Protein AF-A0A7Y2IRY9-F1 (afdb_monomer_lite)

Secondary structure (DSSP, 8-state):
----------------PPPHHHHHHHHHHHHHHHHHHHHHHTTSPPPPPPSS---TTTT--HHHHHHHHHHHHHHHHHHHHHHHHHHHHHHTS------S-HHHHHHHHHHHHTTGGGGGSHHHHHHHHHHHHHHHHHHHHHHHHHHH-

Structure (mmCIF, N/CA/C/O backbone):
data_AF-A0A7Y2IRY9-F1
#
_entry.id   AF-A0A7Y2IRY9-F1
#
loop_
_atom_site.group_PDB
_atom_site.id
_atom_site.type_symbol
_atom_site.label_atom_id
_atom_site.label_alt_id
_atom_site.label_comp_id
_atom_site.label_asym_id
_atom_site.label_entity_id
_atom_site.label_seq_id
_atom_site.pdbx_PDB_ins_code
_atom_site.Cartn_x
_atom_site.Cartn_y
_atom_site.Cartn_z
_atom_site.occupancy
_atom_site.B_iso_or_equiv
_atom_site.auth_seq_id
_atom_site.auth_comp_id
_atom_site.auth_asym_id
_atom_site.auth_atom_id
_atom_site.pdbx_PDB_model_num
ATOM 1 N N . MET A 1 1 ? -59.649 29.725 22.202 1.00 44.00 1 MET A N 1
ATOM 2 C CA . MET A 1 1 ? -59.364 28.558 21.344 1.00 44.00 1 MET A CA 1
ATOM 3 C C . MET A 1 1 ? -58.010 28.796 20.713 1.00 44.00 1 MET A C 1
ATOM 5 O O . MET A 1 1 ? -57.909 29.580 19.783 1.00 44.00 1 MET A O 1
ATOM 9 N N . ALA A 1 2 ? -56.967 28.257 21.330 1.00 51.12 2 ALA A N 1
ATOM 10 C CA . ALA A 1 2 ? -55.586 28.440 20.917 1.00 51.12 2 ALA A CA 1
ATOM 11 C C . ALA A 1 2 ? -54.955 27.057 20.745 1.00 51.12 2 ALA A C 1
ATOM 13 O O . ALA A 1 2 ? -55.310 26.145 21.485 1.00 51.12 2 ALA A O 1
ATOM 14 N N . GLN A 1 3 ? -53.992 26.989 19.825 1.00 51.50 3 GLN A N 1
ATOM 15 C CA . GLN A 1 3 ? -53.014 25.916 19.625 1.00 51.50 3 GLN A CA 1
ATOM 16 C C . GLN A 1 3 ? -53.454 24.750 18.731 1.00 51.50 3 GLN A C 1
ATOM 18 O O . GLN A 1 3 ? -53.983 23.736 19.168 1.00 51.50 3 GLN A O 1
ATOM 23 N N . SER A 1 4 ? -53.146 24.891 17.447 1.00 47.34 4 SER A N 1
ATOM 24 C CA . SER A 1 4 ? -52.626 23.804 16.602 1.00 47.34 4 SER A CA 1
ATOM 25 C C . SER A 1 4 ? -51.968 24.435 15.374 1.00 47.34 4 SER A C 1
ATOM 27 O O . SER A 1 4 ? -52.315 24.156 14.234 1.00 47.34 4 SER A O 1
ATOM 29 N N . THR A 1 5 ? -51.047 25.372 15.616 1.00 51.59 5 THR A N 1
ATOM 30 C CA . THR A 1 5 ? -50.166 25.861 14.558 1.00 51.59 5 THR A CA 1
ATOM 31 C C . THR A 1 5 ? -49.131 24.776 14.311 1.00 51.59 5 THR A C 1
ATOM 33 O O . THR A 1 5 ? -48.429 24.353 15.226 1.00 51.59 5 THR A O 1
ATOM 36 N N . GLU A 1 6 ? -49.119 24.297 13.080 1.00 51.19 6 GLU A N 1
ATOM 37 C CA . GLU A 1 6 ? -48.229 23.297 12.523 1.00 51.19 6 GLU A CA 1
ATOM 38 C C . GLU A 1 6 ? -46.756 23.669 12.750 1.00 51.19 6 GLU A C 1
ATOM 40 O O . GLU A 1 6 ? -46.162 24.413 11.977 1.00 51.19 6 GLU A O 1
ATOM 45 N N . GLU A 1 7 ? -46.119 23.101 13.772 1.00 51.09 7 GLU A N 1
ATOM 46 C CA . GLU A 1 7 ? -44.672 22.885 13.732 1.00 51.09 7 GLU A CA 1
ATOM 47 C C . GLU A 1 7 ? -44.416 21.610 12.919 1.00 51.09 7 GLU A C 1
ATOM 49 O O . GLU A 1 7 ? -44.086 20.542 13.434 1.00 51.09 7 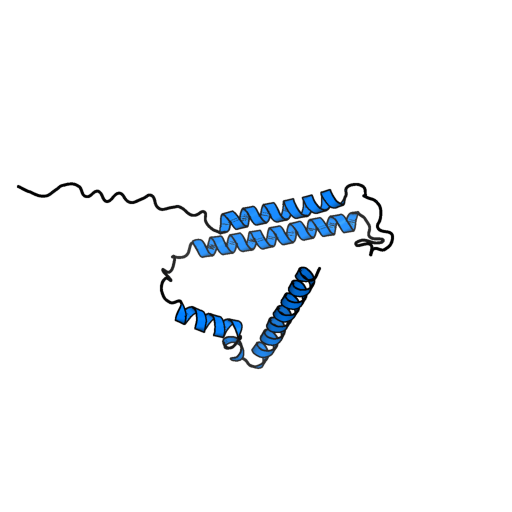GLU A O 1
ATOM 54 N N . GLN A 1 8 ? -44.600 21.718 11.600 1.00 52.38 8 GLN A N 1
ATOM 55 C CA . GLN A 1 8 ? -43.883 20.856 10.671 1.00 52.38 8 GLN A CA 1
ATOM 56 C C . GLN A 1 8 ? -42.406 21.219 10.808 1.00 52.38 8 GLN A C 1
ATOM 58 O O . GLN A 1 8 ? -41.909 22.145 10.170 1.00 52.38 8 GLN A O 1
ATOM 63 N N . ALA A 1 9 ? -41.712 20.522 11.706 1.00 52.84 9 ALA A N 1
ATOM 64 C CA . ALA A 1 9 ? -40.266 20.544 11.768 1.00 52.84 9 ALA A CA 1
ATOM 65 C C . ALA A 1 9 ? -39.744 20.126 10.388 1.00 52.84 9 ALA A C 1
ATOM 67 O O . ALA A 1 9 ? -39.812 18.955 10.018 1.00 52.84 9 ALA A O 1
ATOM 68 N N . THR A 1 10 ? -39.281 21.104 9.611 1.00 52.53 10 THR A N 1
ATOM 69 C CA . THR A 1 10 ? -38.596 20.910 8.337 1.00 52.53 10 THR A CA 1
ATOM 70 C C . THR A 1 10 ? -37.376 20.031 8.589 1.00 52.53 10 THR A C 1
ATOM 72 O O . THR A 1 10 ? -36.308 20.512 8.970 1.00 52.53 10 THR A O 1
ATOM 75 N N . GLU A 1 11 ? -37.548 18.720 8.435 1.00 58.38 11 GLU A N 1
ATOM 76 C CA . GLU A 1 11 ? -36.473 17.744 8.491 1.00 58.38 11 GLU A CA 1
ATOM 77 C C . GLU A 1 11 ? -35.546 18.042 7.310 1.00 58.38 11 GLU A C 1
ATOM 79 O O . GLU A 1 11 ? -35.853 17.752 6.152 1.00 58.38 11 GLU A O 1
ATOM 84 N N . ALA A 1 12 ? -34.438 18.733 7.593 1.00 61.50 12 ALA A N 1
ATOM 85 C CA . ALA A 1 12 ? -33.426 19.034 6.595 1.00 61.50 12 ALA A CA 1
ATOM 86 C C . ALA A 1 12 ? -33.027 17.724 5.892 1.00 61.50 12 ALA A C 1
ATOM 88 O O . ALA A 1 12 ? -32.789 16.723 6.577 1.00 61.50 12 ALA A O 1
ATOM 89 N N . PRO A 1 13 ? -32.956 17.692 4.549 1.00 54.50 13 PRO A N 1
ATOM 90 C CA . PRO A 1 13 ? -32.742 16.452 3.819 1.00 54.50 13 PRO A CA 1
ATOM 91 C C . PRO A 1 13 ? -31.456 15.785 4.306 1.00 54.50 13 PRO A C 1
ATOM 93 O O . PRO A 1 13 ? -30.372 16.371 4.241 1.00 54.50 13 PRO A O 1
ATOM 96 N N . ALA A 1 14 ? -31.580 14.558 4.816 1.00 62.72 14 ALA A N 1
ATOM 97 C CA . ALA A 1 14 ? -30.445 13.784 5.292 1.00 62.72 14 ALA A CA 1
ATOM 98 C C . ALA A 1 14 ? -29.394 13.682 4.176 1.00 62.72 14 ALA A C 1
ATOM 100 O O . ALA A 1 14 ? -29.638 13.088 3.122 1.00 62.72 14 ALA A O 1
ATOM 101 N N . VAL A 1 15 ? -28.219 14.278 4.399 1.00 61.56 15 VAL A N 1
ATOM 102 C CA . VAL A 1 15 ? -27.115 14.280 3.434 1.00 61.56 15 VAL A CA 1
ATOM 103 C C . VAL A 1 15 ? -26.660 12.837 3.209 1.00 61.56 15 VAL A C 1
ATOM 105 O O . VAL A 1 15 ? -25.962 12.249 4.040 1.00 61.56 15 VAL A O 1
ATOM 108 N N . ARG A 1 16 ? -27.061 12.245 2.079 1.00 65.25 16 ARG A N 1
ATOM 109 C CA . ARG A 1 16 ? -26.649 10.896 1.676 1.00 65.25 16 ARG A CA 1
ATOM 110 C C . ARG A 1 16 ? -25.185 10.931 1.253 1.00 65.25 16 ARG A C 1
ATOM 112 O O . ARG A 1 16 ? -24.862 11.287 0.124 1.00 65.25 16 ARG A O 1
ATOM 119 N N . ARG A 1 17 ? -24.283 10.574 2.167 1.00 65.88 17 ARG A N 1
ATOM 120 C CA . ARG A 1 17 ? -22.874 10.362 1.818 1.00 65.88 17 ARG A CA 1
ATOM 121 C C . ARG A 1 17 ? -22.770 9.101 0.953 1.00 65.88 17 ARG A C 1
ATOM 123 O O . ARG A 1 17 ? -23.376 8.091 1.324 1.00 65.88 17 ARG A O 1
ATOM 130 N N . PRO A 1 18 ? -22.036 9.130 -0.173 1.00 69.75 18 PRO A N 1
ATOM 131 C CA . PRO A 1 18 ? -21.820 7.927 -0.959 1.00 69.75 18 PRO A CA 1
ATOM 132 C C . PRO A 1 18 ? -21.123 6.877 -0.082 1.00 69.75 18 PRO A C 1
ATOM 134 O O . PRO A 1 18 ? -20.240 7.217 0.715 1.00 69.75 18 PRO A O 1
ATOM 137 N N . PRO A 1 19 ? -21.533 5.608 -0.168 1.00 80.31 19 PRO A N 1
ATOM 138 C CA . PRO A 1 19 ? -20.974 4.574 0.682 1.00 80.31 19 PRO A CA 1
ATOM 139 C C . PRO A 1 19 ? -19.528 4.268 0.267 1.00 80.31 19 PRO A C 1
ATOM 141 O O . PRO A 1 19 ? -19.205 4.213 -0.912 1.00 80.31 19 PRO A O 1
ATOM 144 N N . ILE A 1 20 ? -18.641 4.031 1.236 1.00 84.00 20 ILE A N 1
ATOM 145 C CA . ILE A 1 20 ? -17.185 3.884 1.017 1.00 84.00 20 ILE A CA 1
ATOM 146 C C . ILE A 1 20 ? -16.840 2.845 -0.065 1.00 84.00 20 ILE A C 1
ATOM 148 O O . ILE A 1 20 ? -15.874 3.019 -0.806 1.00 84.00 20 ILE A O 1
ATOM 152 N N . TYR A 1 21 ? -17.646 1.791 -0.215 1.00 84.88 21 TYR A N 1
ATOM 153 C CA . TYR A 1 21 ? -17.415 0.778 -1.242 1.00 84.88 21 TYR A CA 1
ATOM 154 C C . TYR A 1 21 ? -17.485 1.337 -2.672 1.00 84.88 21 TYR A C 1
ATOM 156 O O . TYR A 1 21 ? -16.752 0.847 -3.523 1.00 84.88 21 TYR A O 1
ATOM 164 N N . THR A 1 22 ? -18.301 2.363 -2.961 1.00 86.38 22 THR A N 1
ATOM 165 C CA . THR A 1 22 ? -18.357 2.939 -4.316 1.00 86.38 22 THR A CA 1
ATOM 166 C C . THR A 1 22 ? -17.054 3.641 -4.655 1.00 86.38 22 THR A C 1
ATOM 168 O O . THR A 1 22 ? -16.542 3.472 -5.755 1.00 86.38 22 THR A O 1
ATOM 171 N N . ALA A 1 23 ? -16.477 4.376 -3.701 1.00 89.81 23 ALA A N 1
ATOM 172 C CA . ALA A 1 23 ? -15.172 5.005 -3.882 1.00 89.81 23 ALA A CA 1
ATOM 173 C C . ALA A 1 23 ? -14.068 3.957 -4.108 1.00 89.81 23 ALA A C 1
ATOM 175 O O . ALA A 1 23 ? -13.236 4.125 -4.993 1.00 89.81 23 ALA A O 1
ATOM 176 N N . LEU A 1 24 ? -14.101 2.843 -3.367 1.00 90.19 24 LEU A N 1
ATOM 177 C CA . LEU A 1 24 ? -13.148 1.742 -3.539 1.00 90.19 24 LEU A CA 1
ATOM 178 C C . LEU A 1 24 ? -13.299 1.028 -4.892 1.00 90.19 24 LEU A C 1
ATOM 180 O O . LEU A 1 24 ? -12.301 0.642 -5.490 1.00 90.19 24 LEU A O 1
ATOM 184 N N . MET A 1 25 ? -14.521 0.885 -5.407 1.00 89.44 25 MET A N 1
ATOM 185 C CA . MET A 1 25 ? -14.760 0.334 -6.747 1.00 89.44 25 MET A CA 1
ATOM 186 C C . MET A 1 25 ? -14.167 1.224 -7.844 1.00 89.44 25 MET A C 1
ATOM 188 O O . MET A 1 25 ? -13.505 0.721 -8.751 1.00 89.44 25 MET A O 1
ATOM 192 N N . TRP A 1 26 ? -14.354 2.543 -7.739 1.00 92.25 26 TRP A N 1
ATOM 193 C CA . TRP A 1 26 ? -13.711 3.495 -8.645 1.00 92.25 26 TRP A CA 1
ATOM 194 C C . TRP A 1 26 ? -12.192 3.433 -8.535 1.00 92.25 26 TRP A C 1
ATOM 196 O O . TRP A 1 26 ? -11.513 3.401 -9.555 1.00 92.25 26 TRP A O 1
ATOM 206 N N . LEU A 1 27 ? -11.663 3.339 -7.314 1.00 93.06 27 LEU A N 1
ATOM 207 C CA . LEU A 1 27 ? -10.232 3.191 -7.076 1.00 93.06 27 LEU A CA 1
ATOM 208 C C . LEU A 1 27 ? -9.668 1.920 -7.727 1.00 93.06 27 LEU A C 1
ATOM 210 O O . LEU A 1 27 ? -8.605 1.994 -8.329 1.00 93.06 27 LEU A O 1
ATOM 214 N N . ALA A 1 28 ? -10.377 0.789 -7.668 1.00 92.12 28 ALA A N 1
ATOM 215 C CA . ALA A 1 28 ? -9.953 -0.453 -8.321 1.00 92.12 28 ALA A CA 1
ATOM 216 C C . ALA A 1 28 ? -9.884 -0.311 -9.851 1.00 92.12 28 ALA A C 1
ATOM 218 O O . ALA A 1 28 ? -8.928 -0.760 -10.482 1.00 92.12 28 ALA A O 1
ATOM 219 N N . GLY A 1 29 ? -10.884 0.333 -10.461 1.00 91.12 29 GLY A N 1
ATOM 220 C CA . GLY A 1 29 ? -10.871 0.606 -11.900 1.00 91.12 29 GLY A CA 1
ATOM 221 C C . GLY A 1 29 ? -9.748 1.571 -12.291 1.00 91.12 29 GLY A C 1
ATOM 222 O O . GLY A 1 29 ? -8.992 1.305 -13.226 1.00 91.12 29 GLY A O 1
ATOM 223 N N . LEU A 1 30 ? -9.601 2.661 -11.534 1.00 94.44 30 LEU A N 1
ATOM 224 C CA . LEU A 1 30 ? -8.569 3.674 -11.751 1.00 94.44 30 LEU A CA 1
ATOM 225 C C . LEU A 1 30 ? -7.161 3.128 -11.535 1.00 94.44 30 LEU A C 1
ATOM 227 O O . LEU A 1 30 ? -6.261 3.520 -12.266 1.00 94.44 30 LEU A O 1
ATOM 231 N N . SER A 1 31 ? -6.951 2.218 -10.584 1.00 90.25 31 SER A N 1
ATOM 232 C CA . SER A 1 31 ? -5.636 1.620 -10.364 1.00 90.25 31 SER A CA 1
ATOM 233 C C . SER A 1 31 ? -5.215 0.766 -11.555 1.00 90.25 31 SER A C 1
ATOM 235 O O . SER A 1 31 ? -4.091 0.897 -12.021 1.00 90.25 31 SER A O 1
ATOM 237 N N . VAL A 1 32 ? -6.121 -0.055 -12.100 1.00 94.06 32 VAL A N 1
ATOM 238 C CA . VAL A 1 32 ? -5.838 -0.869 -13.296 1.00 94.06 32 VAL A CA 1
ATOM 239 C C . VAL A 1 32 ? -5.540 0.035 -14.489 1.00 94.06 32 VAL A C 1
ATOM 241 O O . VAL A 1 32 ? -4.507 -0.119 -15.141 1.00 94.06 32 VAL A O 1
ATOM 244 N N . ALA A 1 33 ? -6.428 0.997 -14.758 1.00 93.56 33 ALA A N 1
ATOM 245 C CA . ALA A 1 33 ? -6.283 1.901 -15.891 1.00 93.56 33 ALA A CA 1
ATOM 246 C C . ALA A 1 33 ? -5.022 2.763 -15.759 1.00 93.56 33 ALA A C 1
ATOM 248 O O . ALA A 1 33 ? -4.273 2.897 -16.719 1.00 93.56 33 ALA A O 1
ATOM 249 N N . GLY A 1 34 ? -4.751 3.286 -14.563 1.00 92.62 34 GLY A N 1
ATOM 250 C CA . GLY A 1 34 ? -3.575 4.090 -14.252 1.00 92.62 34 GLY A CA 1
ATOM 251 C C . GLY A 1 34 ? -2.275 3.310 -14.416 1.00 92.62 34 GLY A C 1
ATOM 252 O O . GLY A 1 34 ? -1.355 3.807 -15.057 1.00 92.62 34 GLY A O 1
ATOM 253 N N . THR A 1 35 ? -2.195 2.070 -13.922 1.00 91.62 35 THR A N 1
ATOM 254 C CA . THR A 1 35 ? -1.004 1.226 -14.110 1.00 91.62 35 THR A CA 1
ATOM 255 C C . THR A 1 35 ? -0.733 0.952 -15.589 1.00 91.62 35 THR A C 1
ATOM 257 O O . THR A 1 35 ? 0.404 1.092 -16.036 1.00 91.62 35 THR A O 1
ATOM 260 N N . LEU A 1 36 ? -1.763 0.602 -16.366 1.00 92.94 36 LEU A N 1
ATOM 261 C CA . LEU A 1 36 ? -1.605 0.357 -17.802 1.00 92.94 36 LEU A CA 1
ATOM 262 C C . LEU A 1 36 ? -1.292 1.641 -18.578 1.00 92.94 36 LEU A C 1
ATOM 264 O O . LEU A 1 36 ? -0.487 1.611 -19.503 1.00 92.94 36 LEU A O 1
ATOM 268 N N . PHE A 1 37 ? -1.883 2.769 -18.183 1.00 92.06 37 PHE A N 1
ATOM 269 C CA . PHE A 1 37 ? -1.619 4.074 -18.778 1.00 92.06 37 PHE A CA 1
ATOM 270 C C . PHE A 1 37 ? -0.180 4.532 -18.532 1.00 92.06 37 PHE A C 1
ATOM 272 O O . PHE A 1 37 ? 0.482 4.970 -19.464 1.00 92.06 37 PHE A O 1
ATOM 279 N N . LEU A 1 38 ? 0.333 4.380 -17.308 1.00 89.88 38 LEU A N 1
ATOM 280 C CA . LEU A 1 38 ? 1.726 4.692 -16.978 1.00 89.88 38 LEU A CA 1
ATOM 281 C C . LEU A 1 38 ? 2.703 3.777 -17.715 1.00 89.88 38 LEU A C 1
ATOM 283 O O . LEU A 1 38 ? 3.734 4.243 -18.193 1.00 89.88 38 LEU A O 1
ATOM 287 N N . TRP A 1 39 ? 2.374 2.489 -17.846 1.00 88.50 39 TRP A N 1
ATOM 288 C CA . TRP A 1 39 ? 3.157 1.577 -18.674 1.00 88.50 39 TRP A CA 1
ATOM 289 C C . TRP A 1 39 ? 3.180 2.025 -20.140 1.00 88.50 39 TRP A C 1
ATOM 291 O O . TRP A 1 39 ? 4.252 2.095 -20.738 1.00 88.50 39 TRP A O 1
ATOM 301 N N . TRP A 1 40 ? 2.023 2.373 -20.706 1.00 90.12 40 TRP A N 1
ATOM 302 C CA . TRP A 1 40 ? 1.929 2.887 -22.070 1.00 90.12 40 TRP A CA 1
ATOM 303 C C . TRP A 1 40 ? 2.724 4.188 -22.246 1.00 90.12 40 TRP A C 1
ATOM 305 O O . TRP A 1 40 ? 3.490 4.306 -23.200 1.00 90.12 40 TRP A O 1
ATOM 315 N N . LEU A 1 41 ? 2.624 5.122 -21.297 1.00 86.62 41 LEU A N 1
ATOM 316 C CA . LEU A 1 41 ? 3.375 6.377 -21.307 1.00 86.62 41 LEU A CA 1
ATOM 317 C C . LEU A 1 41 ? 4.890 6.126 -21.279 1.00 86.62 41 LEU A C 1
ATOM 319 O O . LEU A 1 41 ? 5.628 6.735 -22.043 1.00 86.62 41 LEU A O 1
ATOM 323 N N . GLY A 1 42 ? 5.345 5.173 -20.462 1.00 81.00 42 GLY A N 1
ATOM 324 C CA . GLY A 1 42 ? 6.747 4.751 -20.409 1.00 81.00 42 GLY A CA 1
ATOM 325 C C . GLY A 1 42 ? 7.213 3.911 -21.604 1.00 81.00 42 GLY A C 1
ATOM 326 O O . GLY A 1 42 ? 8.384 3.553 -21.666 1.00 81.00 42 GLY A O 1
ATOM 327 N N . SER A 1 43 ? 6.318 3.559 -22.533 1.00 81.44 43 SER A N 1
ATOM 328 C CA . SER A 1 43 ? 6.663 2.886 -23.793 1.00 81.44 43 SER A CA 1
ATOM 329 C C . SER A 1 43 ? 6.829 3.851 -24.969 1.00 81.44 43 SER A C 1
ATOM 331 O O . SER A 1 43 ? 7.149 3.413 -26.077 1.00 81.44 43 SER A O 1
ATOM 333 N N . LEU A 1 44 ? 6.598 5.150 -24.742 1.00 83.25 44 LEU A N 1
ATOM 334 C CA . LEU A 1 44 ? 6.820 6.179 -25.749 1.00 83.25 44 LEU A CA 1
ATOM 335 C C . LEU A 1 44 ? 8.331 6.322 -26.046 1.00 83.25 44 LEU A C 1
ATOM 337 O O . LEU A 1 44 ? 9.138 6.129 -25.139 1.00 83.25 44 LEU A O 1
ATOM 341 N N . PRO A 1 45 ? 8.727 6.622 -27.300 1.00 76.31 45 PRO A N 1
ATOM 342 C CA . PRO A 1 45 ? 10.135 6.754 -27.694 1.00 76.31 45 PRO A CA 1
ATOM 343 C C . PRO A 1 45 ? 10.890 7.845 -26.910 1.00 76.31 45 PRO A C 1
ATOM 345 O O . PRO A 1 45 ? 10.323 8.900 -26.636 1.00 76.31 45 PRO A O 1
ATOM 348 N N . ASP A 1 46 ? 12.161 7.580 -26.588 1.00 71.44 46 ASP A N 1
ATOM 349 C CA . ASP A 1 46 ? 12.942 8.265 -25.542 1.00 71.44 46 ASP A CA 1
ATOM 350 C C . ASP A 1 46 ? 13.354 9.739 -25.805 1.00 71.44 46 ASP A C 1
ATOM 352 O O . ASP A 1 46 ? 13.728 10.132 -26.913 1.00 71.44 46 ASP A O 1
ATOM 356 N N . GLU A 1 47 ? 13.378 10.496 -24.697 1.00 66.62 47 GLU A N 1
ATOM 357 C CA . GLU A 1 47 ? 14.200 11.683 -24.373 1.00 66.62 47 GLU A CA 1
ATOM 358 C C . GLU A 1 47 ? 15.704 11.304 -24.243 1.00 66.62 47 GLU A C 1
ATOM 360 O O . GLU A 1 47 ? 16.021 10.130 -24.040 1.00 66.62 47 GLU A O 1
ATOM 365 N N . PRO A 1 48 ? 16.673 12.242 -24.334 1.00 63.84 48 PRO A N 1
ATOM 366 C CA . PRO A 1 48 ? 18.108 11.932 -24.332 1.00 63.84 48 PRO A CA 1
ATOM 367 C C . PRO A 1 48 ? 18.548 11.093 -23.121 1.00 63.84 48 PRO A C 1
ATOM 369 O O . PRO A 1 48 ? 18.313 11.446 -21.965 1.00 63.84 48 PRO A O 1
ATOM 372 N N . SER A 1 49 ? 19.231 9.979 -23.396 1.00 61.81 49 SER A N 1
ATOM 373 C CA . SER A 1 49 ? 19.763 9.067 -22.384 1.00 61.81 49 SER A CA 1
ATOM 374 C C . SER A 1 49 ? 20.730 9.789 -21.444 1.00 61.81 49 SER A C 1
ATOM 376 O O . SER A 1 49 ? 21.766 10.289 -21.883 1.00 61.81 49 SER A O 1
ATOM 378 N N . VAL A 1 50 ? 20.425 9.794 -20.147 1.00 62.03 50 VAL A N 1
ATOM 379 C CA . VAL A 1 50 ? 21.370 10.204 -19.102 1.00 62.03 50 VAL A CA 1
ATOM 380 C C . VAL A 1 50 ? 22.586 9.270 -19.179 1.00 62.03 50 VAL A C 1
ATOM 382 O O . VAL A 1 50 ? 22.434 8.063 -19.001 1.00 62.03 50 VAL A O 1
ATOM 385 N N . GLU A 1 51 ? 23.781 9.805 -19.457 1.00 64.50 51 GLU A N 1
ATOM 386 C CA . GLU A 1 51 ? 25.027 9.030 -19.658 1.00 64.50 51 GLU A CA 1
ATOM 387 C C . GLU A 1 51 ? 25.376 8.097 -18.483 1.00 64.50 51 GLU A C 1
ATOM 389 O O . GLU A 1 51 ? 26.105 7.122 -18.655 1.00 64.50 51 GLU A O 1
ATOM 394 N N . ILE A 1 52 ? 24.844 8.369 -17.287 1.00 73.12 52 ILE A N 1
ATOM 395 C CA . ILE A 1 52 ? 25.060 7.576 -16.076 1.00 73.12 52 ILE A CA 1
ATOM 396 C C . ILE A 1 52 ? 23.697 7.295 -15.430 1.00 73.12 52 ILE A C 1
ATOM 398 O O . ILE A 1 52 ? 23.158 8.116 -14.693 1.00 73.12 52 ILE A O 1
ATOM 402 N N . GLY A 1 53 ? 23.130 6.117 -15.701 1.00 68.62 53 GLY A N 1
ATOM 403 C CA . GLY A 1 53 ? 21.863 5.675 -15.118 1.00 68.62 53 GLY A CA 1
ATOM 404 C C . GLY A 1 53 ? 21.710 4.155 -15.151 1.00 68.62 53 GLY A C 1
ATOM 405 O O . GLY A 1 53 ? 22.150 3.486 -16.085 1.00 68.62 53 GLY A O 1
ATOM 406 N N . ARG A 1 54 ? 21.089 3.572 -14.117 1.00 79.06 54 ARG A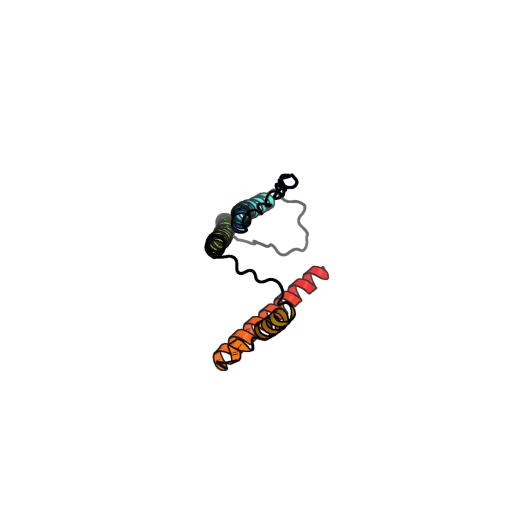 N 1
ATOM 407 C CA . ARG A 1 54 ? 20.809 2.128 -14.082 1.00 79.06 54 ARG A CA 1
ATOM 408 C C . ARG A 1 54 ? 19.620 1.814 -14.986 1.00 79.06 54 ARG A C 1
ATOM 410 O O . ARG A 1 54 ? 18.505 2.248 -14.706 1.00 79.06 54 ARG A O 1
ATOM 417 N N . HIS A 1 55 ? 19.826 0.973 -15.997 1.00 77.94 55 HIS A N 1
ATOM 418 C CA . HIS A 1 55 ? 18.723 0.432 -16.788 1.00 77.94 55 HIS A CA 1
ATOM 419 C C . HIS A 1 55 ? 17.755 -0.360 -15.899 1.00 77.94 55 HIS A C 1
ATOM 421 O O . HIS A 1 55 ? 18.124 -1.378 -15.313 1.00 77.94 55 HIS A O 1
ATOM 427 N N . VAL A 1 56 ? 16.501 0.092 -15.826 1.00 77.75 56 VAL A N 1
ATOM 428 C CA . VAL A 1 56 ? 15.449 -0.548 -15.016 1.00 77.75 56 VAL A CA 1
ATOM 429 C C . VAL A 1 56 ? 15.090 -1.935 -15.563 1.00 77.75 56 VAL A C 1
ATOM 431 O O . VAL A 1 56 ? 14.842 -2.860 -14.796 1.00 77.75 56 VAL A O 1
ATOM 434 N N . PHE A 1 57 ? 15.133 -2.109 -16.889 1.00 79.50 57 PHE A N 1
ATOM 435 C CA . PHE A 1 57 ? 14.888 -3.388 -17.559 1.00 79.50 57 PHE A CA 1
ATOM 436 C C . PHE A 1 57 ? 15.959 -3.700 -18.615 1.00 79.50 57 PHE A C 1
ATOM 438 O O . PHE A 1 57 ? 15.693 -3.630 -19.820 1.00 79.50 57 PHE A O 1
ATOM 445 N N . GLY A 1 58 ? 17.166 -4.051 -18.168 1.00 80.38 58 GLY A N 1
ATOM 446 C CA . GLY A 1 58 ? 18.248 -4.516 -19.043 1.00 80.38 58 GLY A CA 1
ATOM 447 C C . GLY A 1 58 ? 18.049 -5.967 -19.495 1.00 80.38 58 GLY A C 1
ATOM 448 O O . GLY A 1 58 ? 17.780 -6.833 -18.670 1.00 80.38 58 GLY A O 1
ATOM 449 N N . ASN A 1 59 ? 18.184 -6.239 -20.797 1.00 85.56 59 ASN A N 1
ATOM 450 C CA . ASN A 1 59 ? 18.137 -7.590 -21.386 1.00 85.56 59 ASN A CA 1
ATOM 451 C C . ASN A 1 59 ? 16.863 -8.423 -21.082 1.00 85.56 59 ASN A C 1
ATOM 453 O O . ASN A 1 59 ? 16.881 -9.649 -21.166 1.00 85.56 59 ASN A O 1
ATOM 457 N N . ILE A 1 60 ? 15.742 -7.781 -20.731 1.00 88.00 60 ILE A N 1
ATOM 458 C CA . ILE A 1 60 ? 14.457 -8.462 -20.496 1.00 88.00 60 ILE A CA 1
ATOM 459 C C . ILE A 1 60 ? 13.602 -8.409 -21.776 1.00 88.00 60 ILE A C 1
ATOM 461 O O . ILE A 1 60 ? 13.363 -7.305 -22.281 1.00 88.00 60 ILE A O 1
ATOM 465 N N . PRO A 1 61 ? 13.074 -9.546 -22.276 1.00 91.56 61 PRO A N 1
ATOM 466 C CA . PRO A 1 61 ? 12.161 -9.565 -23.418 1.00 91.56 61 PRO A CA 1
ATOM 467 C C . PRO A 1 61 ? 10.921 -8.690 -23.190 1.00 91.56 61 PRO A C 1
ATOM 469 O O . PRO A 1 61 ? 10.334 -8.706 -22.108 1.00 91.56 61 PRO A O 1
ATOM 472 N N . GLY A 1 62 ? 10.466 -7.974 -24.224 1.00 87.62 62 GLY A N 1
ATOM 473 C CA . GLY A 1 62 ? 9.301 -7.079 -24.127 1.00 87.62 62 GLY A CA 1
ATOM 474 C C . GLY A 1 62 ? 8.023 -7.777 -23.645 1.00 87.62 62 GLY A C 1
ATOM 475 O O . GLY A 1 62 ? 7.262 -7.205 -22.870 1.00 87.62 62 GLY A O 1
ATOM 476 N N . VAL A 1 63 ? 7.842 -9.050 -24.011 1.00 91.94 63 VAL A N 1
ATOM 477 C CA . VAL A 1 63 ? 6.715 -9.881 -23.553 1.00 91.94 63 VAL A CA 1
ATOM 478 C C . VAL A 1 63 ? 6.714 -10.045 -22.031 1.00 91.94 63 VAL A C 1
ATOM 480 O O . VAL A 1 63 ? 5.667 -9.914 -21.405 1.00 91.94 63 VAL A O 1
ATOM 483 N N . LEU A 1 64 ? 7.880 -10.267 -21.412 1.00 92.69 64 LEU A N 1
ATOM 484 C CA . LEU A 1 64 ? 7.982 -10.392 -19.954 1.00 92.69 64 LEU A CA 1
ATOM 485 C C . LEU A 1 64 ? 7.659 -9.066 -19.256 1.00 92.69 64 LEU A C 1
ATOM 487 O O . LEU A 1 64 ? 6.988 -9.073 -18.226 1.00 92.69 64 LEU A O 1
ATOM 491 N N . LYS A 1 65 ? 8.074 -7.929 -19.832 1.00 90.56 65 LYS A N 1
ATOM 492 C CA . LYS A 1 65 ? 7.721 -6.598 -19.306 1.00 90.56 65 LYS A CA 1
ATOM 493 C C . LYS A 1 65 ? 6.208 -6.372 -19.349 1.00 90.56 65 LYS A C 1
ATOM 495 O O . LYS A 1 65 ? 5.625 -5.947 -18.357 1.00 90.56 65 LYS A O 1
ATOM 500 N N . ALA A 1 66 ? 5.563 -6.711 -20.465 1.00 90.94 66 ALA A N 1
ATOM 501 C CA . ALA A 1 66 ? 4.113 -6.600 -20.604 1.00 90.94 66 ALA A CA 1
ATOM 502 C C . ALA A 1 66 ? 3.373 -7.491 -19.591 1.00 90.94 66 ALA A C 1
ATOM 504 O O . ALA A 1 66 ? 2.475 -7.018 -18.899 1.00 90.94 66 ALA A O 1
ATOM 505 N N . LEU A 1 67 ? 3.790 -8.755 -19.441 1.00 95.06 67 LEU A N 1
ATOM 506 C CA . LEU A 1 67 ? 3.210 -9.671 -18.453 1.00 95.06 67 LEU A CA 1
ATOM 507 C C . LEU A 1 67 ? 3.360 -9.148 -17.023 1.00 95.06 67 LEU A C 1
ATOM 509 O O . LEU A 1 67 ? 2.416 -9.246 -16.240 1.00 95.06 67 LEU A O 1
ATOM 513 N N . PHE A 1 68 ? 4.507 -8.555 -16.690 1.00 92.06 68 PHE A N 1
ATOM 514 C CA . PHE A 1 68 ? 4.717 -7.918 -15.396 1.00 92.06 68 PHE A CA 1
ATOM 515 C C . PHE A 1 68 ? 3.684 -6.812 -15.147 1.00 92.06 68 PHE A C 1
ATOM 517 O O . PHE A 1 68 ? 2.923 -6.908 -14.186 1.00 92.06 68 PHE A O 1
ATOM 524 N N . TYR A 1 69 ? 3.569 -5.821 -16.036 1.00 92.00 69 TYR A N 1
ATOM 525 C CA . TYR A 1 69 ? 2.636 -4.705 -15.834 1.00 92.00 69 TYR A CA 1
ATOM 526 C C . TYR A 1 69 ? 1.168 -5.135 -15.837 1.00 92.00 69 TYR A C 1
ATOM 528 O O . TYR A 1 69 ? 0.390 -4.661 -15.009 1.00 92.00 69 TYR A O 1
ATOM 536 N N . VAL A 1 70 ? 0.791 -6.071 -16.712 1.00 95.25 70 VAL A N 1
ATOM 537 C CA . VAL A 1 70 ? -0.567 -6.629 -16.739 1.00 95.25 70 VAL A CA 1
ATOM 538 C C . VAL A 1 70 ? -0.867 -7.384 -15.447 1.00 95.25 70 VAL A C 1
ATOM 540 O O . VAL A 1 70 ? -1.923 -7.168 -14.855 1.00 95.25 70 VAL A O 1
ATOM 543 N N . SER A 1 71 ? 0.054 -8.226 -14.965 1.00 96.06 71 SER A N 1
ATOM 544 C CA . SER A 1 71 ? -0.150 -8.956 -13.710 1.00 96.06 71 SER A CA 1
ATOM 545 C C . SER A 1 71 ? -0.291 -7.999 -12.527 1.00 96.06 71 SER A C 1
ATOM 547 O O . SER A 1 71 ? -1.255 -8.115 -11.776 1.00 96.06 71 SER A O 1
ATOM 549 N N . VAL A 1 72 ? 0.585 -6.996 -12.404 1.00 95.56 72 VAL A N 1
ATOM 550 C CA . VAL A 1 72 ? 0.510 -5.977 -11.346 1.00 95.56 72 VAL A CA 1
ATOM 551 C C . VAL A 1 72 ? -0.830 -5.245 -11.386 1.00 95.56 72 VAL A C 1
ATOM 553 O O . VAL A 1 72 ? -1.492 -5.146 -10.354 1.00 95.56 72 VAL A O 1
ATOM 556 N N . ALA A 1 73 ? -1.268 -4.795 -12.565 1.00 94.44 73 ALA A N 1
ATOM 557 C CA . ALA A 1 73 ? -2.550 -4.117 -12.723 1.00 94.44 73 ALA A CA 1
ATOM 558 C C . ALA A 1 73 ? -3.716 -5.009 -12.260 1.00 94.44 73 ALA A C 1
ATOM 560 O O . ALA A 1 73 ? -4.550 -4.575 -11.464 1.00 94.44 73 ALA A O 1
ATOM 561 N N . VAL A 1 74 ? -3.742 -6.274 -12.694 1.00 96.44 74 VAL A N 1
ATOM 562 C CA . VAL A 1 74 ? -4.782 -7.244 -12.320 1.00 96.44 74 VAL A CA 1
ATOM 563 C C . VAL A 1 74 ? -4.786 -7.514 -10.816 1.00 96.44 74 VAL A C 1
ATOM 565 O O . VAL A 1 74 ? -5.842 -7.427 -10.191 1.00 96.44 74 VAL A O 1
ATOM 568 N N . PHE A 1 75 ? -3.632 -7.817 -10.216 1.00 97.06 75 PHE A N 1
ATOM 569 C CA . PHE A 1 75 ? -3.537 -8.120 -8.786 1.00 97.06 75 PHE A CA 1
ATOM 570 C C . PHE A 1 75 ? -3.931 -6.923 -7.921 1.00 97.06 75 PHE A C 1
ATOM 572 O O . PHE A 1 75 ? -4.636 -7.091 -6.923 1.00 97.06 75 PHE A O 1
ATOM 579 N N . LEU A 1 76 ? -3.526 -5.715 -8.315 1.00 95.12 76 LEU A N 1
ATOM 580 C CA . LEU A 1 76 ? -3.883 -4.488 -7.615 1.00 95.12 76 LEU A CA 1
ATOM 581 C C . LEU A 1 76 ? -5.392 -4.224 -7.695 1.00 95.12 76 LEU A C 1
ATOM 583 O O . LEU A 1 76 ? -6.044 -4.055 -6.663 1.00 95.12 76 LEU A O 1
ATOM 587 N N . GLY A 1 77 ? -5.963 -4.275 -8.903 1.00 94.25 77 GLY A N 1
ATOM 588 C CA . GLY A 1 77 ? -7.401 -4.111 -9.118 1.00 94.25 77 GLY A CA 1
ATOM 589 C C . GLY A 1 77 ? -8.229 -5.144 -8.355 1.00 94.25 77 GLY A C 1
ATOM 590 O O . GLY A 1 77 ? -9.180 -4.783 -7.663 1.00 94.25 77 GLY A O 1
ATOM 591 N N . LEU A 1 78 ? -7.835 -6.421 -8.412 1.00 96.38 78 LEU A N 1
ATOM 592 C CA . LEU A 1 78 ? -8.516 -7.508 -7.711 1.00 96.38 78 LEU A CA 1
ATOM 593 C C . LEU A 1 78 ? -8.466 -7.319 -6.193 1.00 96.38 78 LEU A C 1
ATOM 595 O O . LEU A 1 78 ? -9.481 -7.483 -5.521 1.00 96.38 78 LEU A O 1
ATOM 599 N N . SER A 1 79 ? -7.310 -6.942 -5.649 1.00 95.50 79 SER A N 1
ATOM 600 C CA . SER A 1 79 ? -7.147 -6.725 -4.208 1.00 95.50 79 SER A CA 1
ATOM 601 C C . SER A 1 79 ? -8.058 -5.605 -3.704 1.00 95.50 79 SER A C 1
ATOM 603 O O . SER A 1 79 ? -8.779 -5.785 -2.720 1.00 95.50 79 SER A O 1
ATOM 605 N N . ILE A 1 80 ? -8.090 -4.470 -4.412 1.00 94.56 80 ILE A N 1
ATOM 606 C CA . ILE A 1 80 ? -8.950 -3.331 -4.060 1.00 94.56 80 ILE A CA 1
ATOM 607 C C . ILE A 1 80 ? -10.426 -3.703 -4.232 1.00 94.56 80 ILE A C 1
ATOM 609 O O . ILE A 1 80 ? -11.246 -3.375 -3.377 1.00 94.56 80 ILE A O 1
ATOM 613 N N . TYR A 1 81 ? -10.769 -4.438 -5.290 1.00 93.88 81 TYR A N 1
ATOM 614 C CA . TYR A 1 81 ? -12.124 -4.928 -5.530 1.00 93.88 81 TYR A CA 1
ATOM 615 C C . TYR A 1 81 ? -12.625 -5.845 -4.404 1.00 93.88 81 TYR A C 1
ATOM 617 O O . TYR A 1 81 ? -13.708 -5.627 -3.856 1.00 93.88 81 TYR A O 1
ATOM 625 N N . LEU A 1 82 ? -11.832 -6.841 -4.004 1.00 95.12 82 LEU A N 1
ATOM 626 C CA . LEU A 1 82 ? -12.175 -7.741 -2.900 1.00 95.12 82 LEU A CA 1
ATOM 627 C C . LEU A 1 82 ? -12.308 -6.972 -1.579 1.00 95.12 82 LEU A C 1
ATOM 629 O O . LEU A 1 82 ? -13.230 -7.218 -0.794 1.00 95.12 82 LEU A O 1
ATOM 633 N N . PHE A 1 83 ? -11.444 -5.981 -1.356 1.00 93.31 83 PHE A N 1
ATOM 634 C CA . PHE A 1 83 ? -11.557 -5.085 -0.212 1.00 93.31 83 PHE A CA 1
ATOM 635 C C . PHE A 1 83 ? -12.841 -4.238 -0.261 1.00 93.31 83 PHE A C 1
ATOM 637 O O . PHE A 1 83 ? -13.523 -4.091 0.756 1.00 93.31 83 PHE A O 1
ATOM 644 N N . ALA A 1 84 ? -13.239 -3.753 -1.441 1.00 90.81 84 ALA A N 1
ATOM 645 C CA . ALA A 1 84 ? -14.491 -3.028 -1.647 1.00 90.81 84 ALA A CA 1
ATOM 646 C C . ALA A 1 84 ? -15.711 -3.897 -1.310 1.00 90.81 84 ALA A C 1
ATOM 648 O O . ALA A 1 84 ? -16.615 -3.438 -0.609 1.00 90.81 84 ALA A O 1
ATOM 649 N N . GLN A 1 85 ? -15.720 -5.169 -1.724 1.00 91.56 85 GLN A N 1
ATOM 650 C CA . GLN A 1 85 ? -16.782 -6.109 -1.350 1.00 91.56 85 GLN A CA 1
ATOM 651 C C . GLN A 1 85 ? -16.853 -6.333 0.166 1.00 91.56 85 GLN A C 1
ATOM 653 O O . GLN A 1 85 ? -17.943 -6.410 0.752 1.00 91.56 85 GLN A O 1
ATOM 658 N N . ARG A 1 86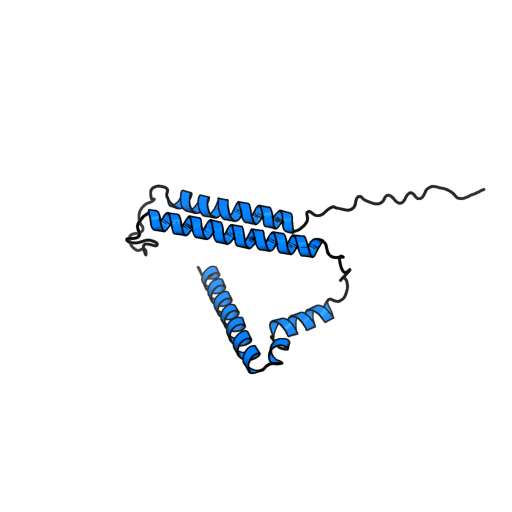 ? -15.693 -6.425 0.827 1.00 90.50 86 ARG A N 1
ATOM 659 C CA . ARG A 1 86 ? -15.619 -6.556 2.285 1.00 90.50 86 ARG A CA 1
ATOM 660 C C . ARG A 1 86 ? -16.173 -5.309 2.971 1.00 90.50 86 ARG A C 1
ATOM 662 O O . ARG A 1 86 ? -17.011 -5.444 3.861 1.00 90.50 86 ARG A O 1
ATOM 669 N N . ALA A 1 87 ? -15.787 -4.119 2.518 1.00 87.81 87 ALA A N 1
ATOM 670 C CA . ALA A 1 87 ? -16.296 -2.848 3.026 1.00 87.81 87 ALA A CA 1
ATOM 671 C C . ALA A 1 87 ? -17.814 -2.711 2.818 1.00 87.81 87 ALA A C 1
ATOM 673 O O . ALA A 1 87 ? -18.535 -2.338 3.746 1.00 87.81 87 ALA A O 1
ATOM 674 N N . ALA A 1 88 ? -18.322 -3.094 1.642 1.00 86.38 88 ALA A N 1
ATOM 675 C CA . ALA A 1 88 ? -19.757 -3.145 1.368 1.00 86.38 88 ALA A CA 1
ATOM 676 C C . ALA A 1 88 ? -20.469 -4.068 2.363 1.00 86.38 88 ALA A C 1
ATOM 678 O O . ALA A 1 88 ? -21.508 -3.715 2.918 1.00 86.38 88 ALA A O 1
ATOM 679 N N . SER A 1 89 ? -19.871 -5.223 2.658 1.00 86.94 89 SER A N 1
ATOM 680 C CA . SER A 1 89 ? -20.421 -6.177 3.620 1.00 86.94 89 SER A CA 1
ATOM 681 C C . SER A 1 89 ? -20.488 -5.639 5.045 1.00 86.94 89 SER A C 1
ATOM 683 O O . SER A 1 89 ? -21.463 -5.902 5.740 1.00 86.94 89 SER A O 1
ATOM 685 N N . TRP A 1 90 ? -19.511 -4.834 5.459 1.00 81.31 90 TRP A N 1
ATOM 686 C CA . TRP A 1 90 ? -19.509 -4.174 6.766 1.00 81.31 90 TRP A CA 1
ATOM 687 C C . TRP A 1 90 ? -20.522 -3.031 6.841 1.00 81.31 90 TRP A C 1
ATOM 689 O O . TRP A 1 90 ? -21.144 -2.834 7.879 1.00 81.31 90 TRP A O 1
ATOM 699 N N . SER A 1 91 ? -20.744 -2.322 5.730 1.00 78.00 91 SER A N 1
ATOM 700 C CA . SER A 1 91 ? -21.723 -1.229 5.664 1.00 78.00 91 SER A CA 1
ATOM 701 C C . SER A 1 91 ? -23.182 -1.686 5.775 1.00 78.00 91 SER A C 1
ATOM 703 O O . SER A 1 91 ? -24.048 -0.870 6.068 1.00 78.00 91 SER A O 1
ATOM 705 N N . ARG A 1 92 ? -23.454 -2.984 5.571 1.00 79.56 92 ARG A N 1
ATOM 706 C CA . ARG A 1 92 ? -24.782 -3.580 5.790 1.00 79.56 92 ARG A CA 1
ATOM 707 C C . ARG A 1 92 ? -25.100 -3.810 7.272 1.00 79.56 92 ARG A C 1
ATOM 709 O O . ARG A 1 92 ? -26.256 -4.049 7.603 1.00 79.56 92 ARG A O 1
ATOM 716 N N . GLY A 1 93 ? -24.094 -3.781 8.150 1.00 79.00 93 GLY A N 1
ATOM 717 C CA . GLY A 1 93 ? -24.294 -3.885 9.595 1.00 79.00 93 GLY A CA 1
ATOM 718 C C . GLY A 1 93 ? -24.901 -2.609 10.187 1.00 79.00 93 GLY A C 1
ATOM 719 O O . GLY A 1 93 ? -24.782 -1.527 9.614 1.00 79.00 93 GLY A O 1
ATOM 720 N N . ALA A 1 94 ? -25.539 -2.722 11.355 1.00 69.62 94 ALA A N 1
ATOM 721 C CA . ALA A 1 94 ? -26.063 -1.561 12.069 1.00 69.62 94 ALA A CA 1
ATOM 722 C C . ALA A 1 94 ? -24.922 -0.605 12.459 1.00 69.62 94 ALA A C 1
ATOM 724 O O . ALA A 1 94 ? -23.913 -1.021 13.036 1.00 69.62 94 ALA A O 1
ATOM 725 N N . ALA A 1 95 ? -25.088 0.683 12.152 1.00 64.94 95 ALA A N 1
ATOM 726 C CA . ALA A 1 95 ? -24.136 1.708 12.552 1.00 64.94 95 ALA A CA 1
ATOM 727 C C . ALA A 1 95 ? -24.185 1.884 14.076 1.00 64.94 95 ALA A C 1
ATOM 729 O O . ALA A 1 95 ? -25.104 2.493 14.619 1.00 64.94 95 ALA A O 1
ATOM 730 N N . ASP A 1 96 ? -23.182 1.351 14.769 1.00 65.25 96 ASP A N 1
ATOM 731 C CA . ASP A 1 96 ? -22.989 1.615 16.190 1.00 65.25 96 ASP A CA 1
ATOM 732 C C . ASP A 1 96 ? -22.709 3.121 16.376 1.00 65.25 96 ASP A C 1
ATOM 734 O O . ASP A 1 96 ? -21.736 3.653 15.824 1.00 65.25 96 ASP A O 1
ATOM 738 N N . ARG A 1 97 ? -23.580 3.841 17.104 1.00 60.53 97 ARG A N 1
ATOM 739 C CA . ARG A 1 97 ? -23.425 5.282 17.388 1.00 60.53 97 ARG A CA 1
ATOM 740 C C . ARG A 1 97 ? -22.302 5.465 18.396 1.00 60.53 97 ARG A C 1
ATOM 742 O O . ARG A 1 97 ? -22.481 5.624 19.595 1.00 60.53 97 ARG A O 1
ATOM 749 N N . ARG A 1 98 ? -21.098 5.458 17.854 1.00 61.94 98 ARG A N 1
ATOM 750 C CA . ARG A 1 98 ? -19.834 5.368 18.572 1.00 61.94 98 ARG A CA 1
ATOM 751 C C . ARG A 1 98 ? -19.252 6.742 18.945 1.00 61.94 98 ARG A C 1
ATOM 753 O O . ARG A 1 98 ? -18.033 6.894 19.029 1.00 61.94 98 ARG A O 1
ATOM 760 N N . SER A 1 99 ? -20.092 7.757 19.138 1.00 71.44 99 SER A N 1
ATOM 761 C CA . SER A 1 99 ? -19.674 9.121 19.494 1.00 71.44 99 SER A CA 1
ATOM 762 C C . SER A 1 99 ? -19.396 9.252 20.999 1.00 71.44 99 SER A C 1
ATOM 764 O O . SER A 1 99 ? -20.205 8.806 21.803 1.00 71.44 99 SER A O 1
ATOM 766 N N . GLY A 1 100 ? -18.280 9.889 21.386 1.00 70.50 100 GLY A N 1
ATOM 767 C CA . GLY A 1 100 ? -18.061 10.378 22.764 1.00 70.50 100 GLY A CA 1
ATOM 768 C C . GLY A 1 100 ? -16.981 9.689 23.616 1.00 70.50 100 GLY A C 1
ATOM 769 O O . GLY A 1 100 ? -16.699 10.155 24.712 1.00 70.50 100 GLY A O 1
ATOM 770 N N . LEU A 1 101 ? -16.314 8.630 23.135 1.00 80.12 101 LEU A N 1
ATOM 771 C CA . LEU A 1 101 ? -15.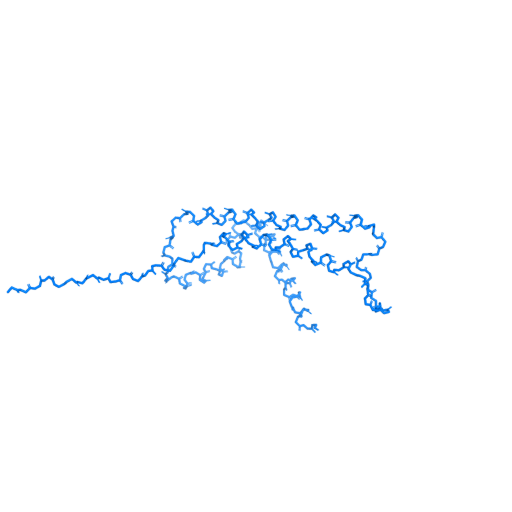321 7.865 23.922 1.00 80.12 101 LEU A CA 1
ATOM 772 C C . LEU A 1 101 ? -13.858 8.082 23.482 1.00 80.12 101 LEU A C 1
ATOM 774 O O . LEU A 1 101 ? -13.071 7.136 23.452 1.00 80.12 101 LEU A O 1
ATOM 778 N N . TRP A 1 102 ? -13.471 9.309 23.125 1.00 82.62 102 TRP A N 1
ATOM 779 C CA . TRP A 1 102 ? -12.136 9.618 22.579 1.00 82.62 102 TRP A CA 1
ATOM 780 C C . TRP A 1 102 ? -10.979 9.183 23.484 1.00 82.62 102 TRP A C 1
ATOM 782 O O . TRP A 1 102 ? -10.045 8.536 23.014 1.00 82.62 102 TRP A O 1
ATOM 792 N N . ARG A 1 103 ? -11.071 9.445 24.794 1.00 83.81 103 ARG A N 1
ATOM 793 C CA . ARG A 1 103 ? -10.025 9.055 25.753 1.00 83.81 103 ARG A CA 1
ATOM 794 C C . ARG A 1 103 ? -9.848 7.537 25.832 1.00 83.81 103 ARG A C 1
ATOM 796 O O . ARG A 1 103 ? -8.728 7.046 25.758 1.00 83.81 103 ARG A O 1
ATOM 803 N N . LYS A 1 104 ? -10.953 6.788 25.931 1.00 83.94 104 LYS A N 1
ATOM 804 C CA . LYS A 1 104 ? -10.924 5.317 25.962 1.00 83.94 104 LYS A CA 1
ATOM 805 C C . LYS A 1 104 ? -10.342 4.756 24.662 1.00 83.94 104 LYS A C 1
ATOM 807 O O . LYS A 1 104 ? -9.527 3.848 24.704 1.00 83.94 104 LYS A O 1
ATOM 812 N N . ARG A 1 105 ? -10.693 5.344 23.516 1.00 82.31 105 ARG A N 1
ATOM 813 C CA . ARG A 1 105 ? -10.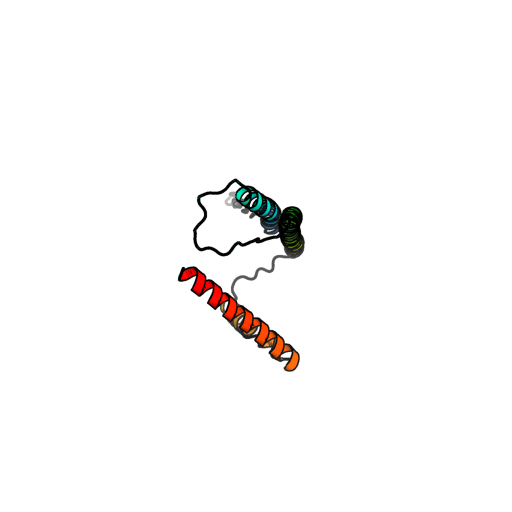164 4.946 22.203 1.00 82.31 105 ARG A CA 1
ATOM 814 C C . ARG A 1 105 ? -8.675 5.178 22.066 1.00 82.31 105 ARG A C 1
ATOM 816 O O . ARG A 1 105 ? -8.008 4.318 21.517 1.00 82.31 105 ARG A O 1
ATOM 823 N N . LEU A 1 106 ? -8.164 6.306 22.555 1.00 87.62 106 LEU A N 1
ATOM 824 C CA . LEU A 1 106 ? -6.734 6.584 22.485 1.00 87.62 106 LEU A CA 1
ATOM 825 C C . LEU A 1 106 ? -5.940 5.571 23.317 1.00 87.62 106 LEU A C 1
ATOM 827 O O . LEU A 1 106 ? -4.907 5.091 22.868 1.00 87.62 106 LEU A O 1
ATOM 831 N N . ILE A 1 107 ? -6.458 5.191 24.488 1.00 86.38 107 ILE A N 1
ATOM 832 C CA . ILE A 1 107 ? -5.852 4.156 25.335 1.00 86.38 107 ILE A CA 1
ATOM 833 C C . ILE A 1 107 ? -5.883 2.790 24.637 1.00 86.38 107 ILE A C 1
ATOM 835 O O . ILE A 1 107 ? -4.861 2.112 24.586 1.00 86.38 107 ILE A O 1
ATOM 839 N N . GLU A 1 108 ? -7.024 2.386 24.072 1.00 85.19 108 GLU A N 1
ATOM 840 C CA . GLU A 1 108 ? -7.123 1.120 23.330 1.00 85.19 108 GLU A CA 1
ATOM 841 C C . GLU A 1 108 ? -6.255 1.121 22.061 1.00 85.19 108 GLU A C 1
ATOM 843 O O . GLU A 1 108 ? -5.605 0.126 21.757 1.00 85.19 108 GLU A O 1
ATOM 848 N N . PHE A 1 109 ? -6.154 2.255 21.367 1.00 85.38 109 PHE A N 1
ATOM 849 C CA . PHE A 1 109 ? -5.245 2.436 20.237 1.00 85.38 109 PHE A CA 1
ATOM 850 C C . PHE A 1 109 ? -3.784 2.293 20.664 1.00 85.38 109 PHE A C 1
ATOM 852 O O . PHE A 1 109 ? -3.038 1.552 20.035 1.00 85.38 109 PHE A O 1
ATOM 859 N N . GLN A 1 110 ? -3.376 2.938 21.760 1.00 86.12 110 GLN A N 1
ATOM 860 C CA . GLN A 1 110 ? -2.021 2.791 22.291 1.00 86.12 110 GLN A CA 1
ATOM 861 C C . GLN A 1 110 ? -1.722 1.342 22.685 1.00 86.12 110 GLN A C 1
ATOM 863 O O . GLN A 1 110 ? -0.634 0.849 22.395 1.00 86.12 110 GLN A O 1
ATOM 868 N N . LYS A 1 111 ? -2.670 0.631 23.307 1.00 84.19 111 LYS A N 1
ATOM 869 C CA . LYS A 1 111 ? -2.522 -0.803 23.608 1.00 84.19 111 LYS A CA 1
ATOM 870 C C . LYS A 1 111 ? -2.356 -1.643 22.339 1.00 84.19 111 LYS A C 1
ATOM 872 O O . LYS A 1 111 ? -1.499 -2.521 22.320 1.00 84.19 111 LYS A O 1
ATOM 877 N N . ALA A 1 112 ? -3.127 -1.348 21.293 1.00 81.94 112 ALA A N 1
ATOM 878 C CA . ALA A 1 112 ? -3.046 -2.043 20.012 1.00 81.94 112 ALA A CA 1
ATOM 879 C C . ALA A 1 112 ? -1.712 -1.780 19.294 1.00 81.94 112 ALA A C 1
ATOM 881 O O . ALA A 1 112 ? -1.034 -2.721 18.902 1.00 81.94 112 ALA A O 1
ATOM 882 N N . VAL A 1 113 ? -1.294 -0.515 19.187 1.00 85.50 113 VAL A N 1
ATOM 883 C CA . VAL A 1 113 ? -0.027 -0.108 18.549 1.00 85.50 113 VAL A CA 1
ATOM 884 C C . VAL A 1 113 ? 1.193 -0.630 19.302 1.00 85.50 113 VAL A C 1
ATOM 886 O O . VAL A 1 113 ? 2.205 -0.953 18.690 1.00 85.50 113 VAL A O 1
ATOM 889 N N . SER A 1 114 ? 1.108 -0.727 20.630 1.00 80.88 114 SER A N 1
ATOM 890 C CA . SER A 1 114 ? 2.166 -1.334 21.450 1.00 80.88 114 SER A CA 1
ATOM 891 C C . SER A 1 114 ? 2.139 -2.863 21.447 1.00 80.88 114 SER A C 1
ATOM 893 O O . SER A 1 114 ? 2.916 -3.478 22.173 1.00 80.88 114 SER A O 1
ATOM 895 N N . MET A 1 115 ? 1.251 -3.483 20.660 1.00 80.31 115 MET A N 1
ATOM 896 C CA . MET A 1 115 ? 1.143 -4.934 20.503 1.00 80.31 115 MET A CA 1
ATOM 897 C C . MET A 1 115 ? 0.904 -5.684 21.829 1.00 80.31 115 MET A C 1
ATOM 899 O O . MET A 1 115 ? 1.104 -6.895 21.909 1.00 80.31 115 MET A O 1
ATOM 903 N N . LYS A 1 116 ? 0.448 -4.983 22.883 1.00 73.75 116 LYS A N 1
ATOM 904 C CA . LYS A 1 116 ? 0.342 -5.523 24.252 1.00 73.75 116 LYS A CA 1
ATOM 905 C C . LYS A 1 116 ? -0.610 -6.707 24.352 1.00 73.75 116 LYS A C 1
ATOM 907 O O . LYS A 1 116 ? -0.364 -7.613 25.134 1.00 73.75 116 LYS A O 1
ATOM 912 N N . THR A 1 117 ? -1.678 -6.698 23.565 1.00 72.00 117 THR A N 1
ATOM 913 C CA . THR A 1 117 ? -2.678 -7.772 23.511 1.00 72.00 117 THR A CA 1
ATOM 914 C C . THR A 1 117 ? -2.171 -9.046 22.843 1.00 72.00 117 THR A C 1
ATOM 916 O O . THR A 1 117 ? -2.720 -10.106 23.097 1.00 72.00 117 THR A O 1
ATOM 919 N N . LEU A 1 118 ? -1.134 -8.975 22.004 1.00 68.12 118 LEU A N 1
ATOM 920 C CA . LEU A 1 118 ? -0.573 -10.157 21.341 1.00 68.12 118 LEU A CA 1
ATOM 921 C C . LEU A 1 118 ? 0.555 -10.809 22.144 1.00 68.12 118 LEU A C 1
ATOM 923 O O . LEU A 1 118 ? 0.944 -11.923 21.829 1.00 68.12 118 LEU A O 1
ATOM 927 N N . LEU A 1 119 ? 1.044 -10.147 23.197 1.00 73.12 119 LEU A N 1
ATOM 928 C CA . LEU A 1 119 ? 2.018 -10.709 24.137 1.00 73.12 119 LEU A CA 1
ATOM 929 C C . LEU A 1 119 ? 1.394 -11.681 25.150 1.00 73.12 119 LEU A C 1
ATOM 931 O O . LEU A 1 119 ? 2.113 -12.210 25.994 1.00 73.12 119 LEU A O 1
ATOM 935 N N . GLU A 1 120 ? 0.079 -11.906 25.079 1.00 78.50 120 GLU A N 1
ATOM 936 C CA . GLU A 1 120 ? -0.606 -12.941 25.860 1.00 78.50 120 GLU A CA 1
ATOM 937 C C . GLU A 1 120 ? -0.067 -14.342 25.518 1.00 78.50 120 GLU A C 1
ATOM 939 O O . GLU A 1 120 ? 0.118 -15.162 26.415 1.00 78.50 120 GLU A O 1
ATOM 944 N N . ASP A 1 121 ? 0.316 -14.562 24.254 1.00 82.06 121 ASP A N 1
ATOM 945 C CA . ASP A 1 121 ? 1.231 -15.629 23.841 1.00 82.06 121 ASP A CA 1
ATOM 946 C C . ASP A 1 121 ? 2.607 -15.015 23.548 1.00 82.06 121 ASP A C 1
ATOM 948 O O . ASP A 1 121 ? 2.807 -14.283 22.575 1.00 82.06 121 ASP A O 1
ATOM 952 N N . ARG A 1 122 ? 3.572 -15.284 24.428 1.00 74.69 122 ARG A N 1
ATOM 953 C CA . ARG A 1 122 ? 4.870 -14.607 24.412 1.00 74.69 122 ARG A CA 1
ATOM 954 C C . ARG A 1 122 ? 5.706 -14.960 23.180 1.00 74.69 122 ARG A C 1
ATOM 956 O O . ARG A 1 122 ? 6.446 -14.099 22.709 1.00 74.69 122 ARG A O 1
ATOM 963 N N . GLU A 1 123 ? 5.600 -16.179 22.651 1.00 78.38 123 GLU A N 1
ATOM 964 C CA . GLU A 1 123 ? 6.391 -16.604 21.488 1.00 78.38 123 GLU A CA 1
ATOM 965 C C . GLU A 1 123 ? 5.823 -16.017 20.193 1.00 78.38 123 GLU A C 1
ATOM 967 O O . GLU A 1 123 ? 6.541 -15.351 19.439 1.00 78.38 123 GLU A O 1
ATOM 972 N N . ALA A 1 124 ? 4.514 -16.166 19.972 1.00 79.38 124 ALA A N 1
ATOM 973 C CA . ALA A 1 124 ? 3.845 -15.605 18.802 1.00 79.38 124 ALA A CA 1
ATOM 974 C C . ALA A 1 124 ? 3.846 -14.064 18.814 1.00 79.38 124 ALA A C 1
ATOM 976 O O . ALA A 1 124 ? 4.032 -13.426 17.769 1.00 79.38 124 ALA A O 1
ATOM 977 N N . GLY A 1 125 ? 3.684 -13.459 19.994 1.00 82.50 125 GLY A N 1
ATOM 978 C CA . GLY A 1 125 ? 3.657 -12.012 20.185 1.00 82.50 125 GLY A CA 1
ATOM 979 C C . GLY A 1 125 ? 4.990 -11.334 19.885 1.00 82.50 125 GLY A C 1
ATOM 980 O O . GLY A 1 125 ? 5.004 -10.269 19.265 1.00 82.50 125 GLY A O 1
ATOM 981 N N . LEU A 1 126 ? 6.116 -11.957 20.253 1.00 85.00 126 LEU A N 1
ATOM 982 C CA . LEU A 1 126 ? 7.449 -11.420 19.961 1.00 85.00 126 LEU A CA 1
ATOM 983 C C . LEU A 1 126 ? 7.749 -11.410 18.462 1.00 85.00 126 LEU A C 1
ATOM 985 O O . LEU A 1 126 ? 8.240 -10.402 17.952 1.00 85.00 126 LEU A O 1
ATOM 989 N N . MET A 1 127 ? 7.412 -12.487 17.744 1.00 89.94 127 MET A N 1
ATOM 990 C CA . MET A 1 127 ? 7.593 -12.532 16.289 1.00 89.94 127 MET A CA 1
ATOM 991 C C . MET A 1 127 ? 6.773 -11.440 15.591 1.00 89.94 127 MET A C 1
ATOM 993 O O . MET A 1 127 ? 7.299 -10.706 14.755 1.00 89.94 127 MET A O 1
ATOM 997 N N . HIS A 1 128 ? 5.502 -11.276 15.975 1.00 86.94 128 HIS A N 1
ATOM 998 C CA . HIS A 1 128 ? 4.637 -10.248 15.393 1.00 86.94 128 HIS A CA 1
ATOM 999 C C . HIS A 1 128 ? 5.111 -8.831 15.718 1.00 86.94 128 HIS A C 1
ATOM 1001 O O . HIS A 1 128 ? 5.090 -7.968 14.842 1.00 86.94 128 HIS A O 1
ATOM 1007 N N . ALA A 1 129 ? 5.567 -8.586 16.948 1.00 87.00 129 ALA A N 1
ATOM 1008 C CA . ALA A 1 129 ? 6.124 -7.295 17.331 1.00 87.00 129 ALA A CA 1
ATOM 1009 C C . ALA A 1 129 ? 7.392 -6.974 16.526 1.00 87.00 129 ALA A C 1
ATOM 1011 O O . ALA A 1 129 ? 7.509 -5.870 16.000 1.00 87.00 129 ALA A O 1
ATOM 1012 N N . ALA A 1 130 ? 8.307 -7.935 16.367 1.00 89.88 130 ALA A N 1
ATOM 1013 C CA . ALA A 1 130 ? 9.529 -7.748 15.585 1.00 89.88 130 ALA A CA 1
ATOM 1014 C C . ALA A 1 130 ? 9.229 -7.384 14.123 1.00 89.88 130 ALA A C 1
ATOM 1016 O O . ALA A 1 130 ? 9.810 -6.437 13.594 1.00 89.88 130 ALA A O 1
ATOM 1017 N N . ILE A 1 131 ? 8.275 -8.078 13.493 1.00 91.38 131 ILE A N 1
ATOM 1018 C CA . ILE A 1 131 ? 7.833 -7.773 12.125 1.00 91.38 131 ILE A CA 1
ATOM 1019 C C . ILE A 1 131 ? 7.194 -6.381 12.062 1.00 91.38 131 ILE A C 1
ATOM 1021 O O . ILE A 1 131 ? 7.560 -5.573 11.211 1.00 91.38 131 ILE A O 1
ATOM 1025 N N . TYR A 1 132 ? 6.268 -6.079 12.976 1.00 91.25 132 TYR A N 1
ATOM 1026 C CA . TYR A 1 132 ? 5.570 -4.794 13.021 1.00 91.25 132 TYR A CA 1
ATOM 1027 C C . TYR A 1 132 ? 6.543 -3.617 13.161 1.00 91.25 132 TYR A C 1
ATOM 1029 O O . TYR A 1 132 ? 6.521 -2.695 12.346 1.00 91.25 132 TYR A O 1
ATOM 1037 N N . TYR A 1 133 ? 7.439 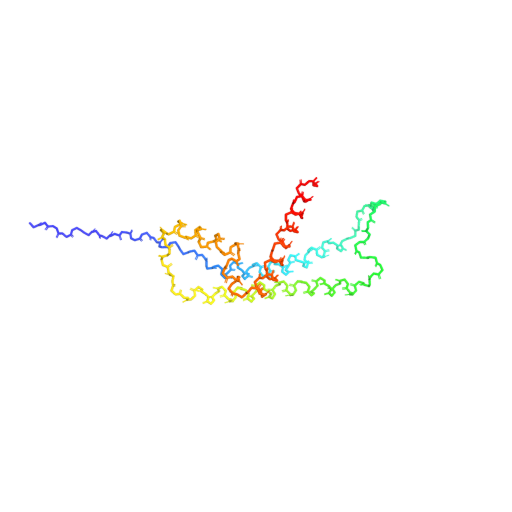-3.664 14.150 1.00 91.06 133 TYR A N 1
ATOM 1038 C CA . TYR A 1 133 ? 8.425 -2.605 14.354 1.00 91.06 133 TYR A CA 1
ATOM 1039 C C . TYR A 1 133 ? 9.452 -2.545 13.220 1.00 91.06 133 TYR A C 1
ATOM 1041 O O . TYR A 1 133 ? 9.852 -1.447 12.837 1.00 91.06 133 TYR A O 1
ATOM 1049 N N . GLY A 1 134 ? 9.817 -3.687 12.629 1.00 93.69 134 GLY A N 1
ATOM 1050 C CA . GLY A 1 134 ? 10.641 -3.734 11.423 1.00 93.69 134 GLY A CA 1
ATOM 1051 C C . GLY A 1 134 ? 10.020 -2.944 10.267 1.00 93.69 134 GLY A C 1
ATOM 1052 O O . GLY A 1 134 ? 10.681 -2.082 9.691 1.00 93.69 134 GLY A O 1
ATOM 1053 N N . PHE A 1 135 ? 8.732 -3.154 9.977 1.00 95.06 135 PHE A N 1
ATOM 1054 C CA . PHE A 1 135 ? 8.018 -2.381 8.955 1.00 95.06 135 PHE A CA 1
ATOM 1055 C C . PHE A 1 135 ? 7.914 -0.893 9.293 1.00 95.06 135 PHE A C 1
ATOM 1057 O O . PHE A 1 135 ? 8.057 -0.070 8.394 1.00 95.06 135 PHE A O 1
ATOM 1064 N N . VAL A 1 136 ? 7.701 -0.529 10.562 1.00 93.94 136 VAL A N 1
ATOM 1065 C CA . VAL A 1 136 ? 7.662 0.882 10.986 1.00 93.94 136 VAL A CA 1
ATOM 1066 C C . VAL A 1 136 ? 9.003 1.570 10.727 1.00 93.94 136 VAL A C 1
ATOM 1068 O O . VAL A 1 136 ? 9.024 2.669 10.180 1.00 93.94 136 VAL A O 1
ATOM 1071 N N . VAL A 1 137 ? 10.122 0.925 11.071 1.00 95.50 137 VAL A N 1
ATOM 1072 C CA . VAL A 1 137 ? 11.466 1.470 10.823 1.00 95.50 137 VAL A CA 1
ATOM 1073 C C . VAL A 1 137 ? 11.743 1.595 9.327 1.00 95.50 137 VAL A C 1
ATOM 1075 O O . VAL A 1 137 ? 12.213 2.641 8.889 1.00 95.50 137 VAL A O 1
ATOM 1078 N N . LEU A 1 138 ? 11.417 0.567 8.537 1.00 95.44 138 LEU A N 1
ATOM 1079 C CA . LEU A 1 138 ? 11.572 0.611 7.081 1.00 95.44 138 LEU A CA 1
ATOM 1080 C C . LEU A 1 138 ? 10.745 1.737 6.462 1.00 95.44 138 LEU A C 1
ATOM 1082 O O . LEU A 1 138 ? 11.275 2.518 5.682 1.00 95.44 138 LEU A O 1
ATOM 1086 N N . PHE A 1 139 ? 9.475 1.855 6.848 1.00 95.50 139 PHE A N 1
ATOM 1087 C CA . PHE A 1 139 ? 8.589 2.913 6.377 1.00 95.50 139 PHE A CA 1
ATOM 1088 C C . PHE A 1 139 ? 9.140 4.302 6.709 1.00 95.50 139 PHE A C 1
ATOM 1090 O O . PHE A 1 139 ? 9.186 5.160 5.834 1.00 95.50 139 PHE A O 1
ATOM 1097 N N . LEU A 1 140 ? 9.607 4.515 7.944 1.00 95.19 140 LEU A N 1
ATOM 1098 C CA . LEU A 1 140 ? 10.234 5.776 8.343 1.00 95.19 140 LEU A CA 1
ATOM 1099 C C . LEU A 1 140 ? 11.485 6.068 7.513 1.00 95.19 140 LEU A C 1
ATOM 1101 O O . LEU A 1 140 ? 11.617 7.176 7.009 1.00 95.19 140 LEU A O 1
ATOM 1105 N N . GLY A 1 141 ? 12.357 5.076 7.317 1.00 94.81 141 GLY A N 1
ATOM 1106 C CA . GLY A 1 141 ? 13.543 5.217 6.475 1.00 94.81 141 GLY A CA 1
ATOM 1107 C C . GLY A 1 141 ? 13.192 5.597 5.036 1.00 94.81 141 GLY A C 1
ATOM 1108 O O . GLY A 1 141 ? 13.778 6.526 4.493 1.00 94.81 141 GLY A O 1
ATOM 1109 N N . THR A 1 142 ? 12.196 4.940 4.438 1.00 95.31 142 THR A N 1
ATOM 1110 C CA . THR A 1 142 ? 11.710 5.275 3.092 1.00 95.31 142 THR A CA 1
ATOM 1111 C C . THR A 1 142 ? 11.157 6.696 3.026 1.00 95.31 142 THR A C 1
ATOM 1113 O O . THR A 1 142 ? 11.510 7.432 2.115 1.00 95.31 142 THR A O 1
ATOM 1116 N N . VAL A 1 143 ? 10.333 7.108 3.994 1.00 95.56 143 VAL A N 1
ATOM 1117 C CA . VAL A 1 143 ? 9.762 8.464 4.029 1.00 95.56 143 VAL A CA 1
ATOM 1118 C C . VAL A 1 143 ? 10.846 9.522 4.217 1.00 95.56 143 VAL A C 1
ATOM 1120 O O . VAL A 1 143 ? 10.801 10.554 3.561 1.00 95.56 143 VAL A O 1
ATOM 1123 N N . THR A 1 144 ? 11.827 9.285 5.090 1.00 93.75 144 THR A N 1
ATOM 1124 C CA . THR A 1 144 ? 12.944 10.217 5.278 1.00 93.75 144 THR A CA 1
ATOM 1125 C C . THR A 1 144 ? 13.761 10.365 4.001 1.00 93.75 144 THR A C 1
ATOM 1127 O O . THR A 1 144 ? 14.042 11.491 3.615 1.00 93.75 144 THR A O 1
ATOM 1130 N N . LEU A 1 145 ? 14.096 9.257 3.333 1.00 92.25 145 LEU A N 1
ATOM 1131 C CA . LEU A 1 145 ? 14.830 9.299 2.067 1.00 92.25 145 LEU A CA 1
ATOM 1132 C C . LEU A 1 145 ? 14.046 10.005 0.958 1.00 92.25 145 LEU A C 1
ATOM 1134 O O . LEU A 1 145 ? 14.658 10.668 0.136 1.00 92.25 145 LEU A O 1
ATOM 1138 N N . GLU A 1 146 ? 12.721 9.877 0.943 1.00 92.50 146 GLU A N 1
ATOM 1139 C CA . GLU A 1 146 ? 11.861 10.564 -0.025 1.00 92.50 146 GLU A CA 1
ATOM 1140 C C . GLU A 1 146 ? 11.760 12.073 0.243 1.00 92.50 146 GLU A C 1
ATOM 1142 O O . GLU A 1 146 ? 11.648 12.851 -0.692 1.00 92.50 146 GLU A O 1
ATOM 1147 N N . ILE A 1 147 ? 11.784 12.504 1.510 1.00 92.50 147 ILE A N 1
ATOM 1148 C CA . ILE A 1 147 ? 11.748 13.934 1.873 1.00 92.50 147 ILE A CA 1
ATOM 1149 C C . ILE A 1 147 ? 13.108 14.612 1.641 1.00 92.50 147 ILE A C 1
ATOM 1151 O O . ILE A 1 147 ? 13.150 15.815 1.400 1.00 92.50 147 ILE A O 1
ATOM 1155 N N . ASP A 1 148 ? 14.204 13.863 1.779 1.00 85.06 148 ASP A N 1
ATOM 1156 C CA . ASP A 1 148 ? 15.577 14.361 1.611 1.00 85.06 148 ASP A CA 1
ATOM 1157 C C . ASP A 1 148 ? 16.012 14.460 0.133 1.00 85.06 148 ASP A C 1
ATOM 1159 O O . ASP A 1 148 ? 17.012 15.113 -0.163 1.00 85.06 148 ASP A O 1
ATOM 1163 N N . HIS A 1 149 ? 15.275 13.822 -0.786 1.00 66.94 149 HIS A N 1
ATOM 1164 C CA . HIS A 1 149 ? 15.520 13.845 -2.236 1.00 66.94 149 HIS A CA 1
ATOM 1165 C C . HIS A 1 149 ? 14.828 15.026 -2.929 1.00 66.94 149 HIS A C 1
ATOM 1167 O O . HIS A 1 149 ? 15.432 15.567 -3.885 1.00 66.94 149 HIS A O 1
#

pLDDT: mean 81.71, std 13.23, range [44.0, 97.06]

Foldseek 3Di:
DDDDDDPPPPPPPDPDDDQVLVVLLVVLVCLLVVLVVVVVVVPPDDDDDDPDDDDPDPPDDPVVVVVVSNVVSVVSSVVSNVVSVVSVVVVPDDDDPPPDCVVVVVVVVVCVLCLVVVCVPVVRSVVVNVVSVVVVVVVVVVVVVVVVD

Sequence (149 aa):
MAQSTEEQATEAPAVRRPPIYTALMWLAGLSVAGTLFLWWLGSLPDEPSVEIGRHVFGNIPGVLKALFYVSVAVFLGLSIYLFAQRAASWSRGAADRRSGLWRKRLIEFQKAVSMKTLLEDREAGLMHAAIYYGFVVLFLGTVTLEIDH

Radius of gyration: 25.67 Å; chains: 1; bounding box: 84×45×54 Å